Protein AF-A0A3D4JPK7-F1 (afdb_monomer_lite)

Sequence (103 aa):
MAEKLYFIKTNPVAAKINLYNKLCREEETALQFLKKDQKTSLELIKKKVLENAESLGKEEVEDIFNWFASKYSSDPEEMKTQLFVHGLDIFYEITDSLQVENF

pLDDT: mean 83.11, std 14.02, range [44.44, 96.38]

Structure (mmCIF, N/CA/C/O backbone):
data_AF-A0A3D4JPK7-F1
#
_entry.id   AF-A0A3D4JPK7-F1
#
loop_
_atom_site.group_PDB
_atom_site.id
_atom_site.type_symbol
_atom_site.label_atom_id
_atom_site.label_alt_id
_atom_site.label_comp_id
_atom_site.label_asym_id
_atom_site.label_entity_id
_atom_site.label_seq_id
_atom_site.pdbx_PDB_ins_code
_atom_site.Cartn_x
_atom_site.Cartn_y
_atom_site.Cartn_z
_atom_site.occupancy
_atom_site.B_iso_or_equiv
_atom_site.auth_seq_id
_atom_site.auth_comp_id
_atom_site.auth_asym_id
_atom_site.auth_atom_id
_atom_site.pdbx_PDB_model_num
ATOM 1 N N . MET A 1 1 ? -3.255 -17.396 -20.265 1.00 55.31 1 MET A N 1
ATOM 2 C CA . MET A 1 1 ? -3.316 -15.940 -19.988 1.00 55.31 1 MET A CA 1
ATOM 3 C C . MET A 1 1 ? -2.790 -15.792 -18.571 1.00 55.31 1 MET A C 1
ATOM 5 O O . MET A 1 1 ? -3.362 -16.421 -17.695 1.00 55.31 1 MET A O 1
ATOM 9 N N . ALA A 1 2 ? -1.642 -15.141 -18.368 1.00 59.97 2 ALA A N 1
ATOM 10 C CA . ALA A 1 2 ? -0.980 -15.137 -17.059 1.00 59.97 2 ALA A CA 1
ATOM 11 C C . ALA A 1 2 ? -1.810 -14.354 -16.027 1.00 59.97 2 ALA A C 1
ATOM 13 O O . ALA A 1 2 ? -2.268 -13.248 -16.330 1.00 59.97 2 ALA A O 1
ATOM 14 N N . GLU A 1 3 ? -2.002 -14.914 -14.833 1.00 66.56 3 GLU A N 1
ATOM 15 C CA . GLU A 1 3 ? -2.687 -14.226 -13.734 1.00 66.56 3 GLU A CA 1
ATOM 16 C C . GLU A 1 3 ? -1.699 -13.317 -12.992 1.00 66.56 3 GLU A C 1
ATOM 18 O O . GLU A 1 3 ? -0.524 -13.649 -12.840 1.00 66.56 3 GLU A O 1
ATOM 23 N N . LYS A 1 4 ? -2.146 -12.131 -12.563 1.00 71.31 4 LYS A N 1
ATOM 24 C CA . LYS A 1 4 ? -1.313 -11.206 -11.779 1.00 71.31 4 LYS A CA 1
ATOM 25 C C . LYS A 1 4 ? -1.433 -11.548 -10.301 1.00 71.31 4 LYS A C 1
ATOM 27 O O . LYS A 1 4 ? -2.535 -11.553 -9.760 1.00 71.31 4 LYS A O 1
ATOM 32 N N . LEU A 1 5 ? -0.296 -11.757 -9.656 1.00 74.25 5 LEU A N 1
ATOM 33 C CA . LEU A 1 5 ? -0.172 -11.934 -8.220 1.00 74.25 5 LEU A CA 1
ATOM 34 C C . LEU A 1 5 ? 0.534 -10.722 -7.609 1.00 74.25 5 LEU A C 1
ATOM 36 O O . LEU A 1 5 ? 1.520 -10.212 -8.144 1.00 74.25 5 LEU A O 1
ATOM 40 N N . TYR A 1 6 ? 0.027 -10.276 -6.465 1.00 76.38 6 TYR A N 1
ATOM 41 C CA . TYR A 1 6 ? 0.550 -9.125 -5.738 1.00 76.38 6 TYR A CA 1
ATOM 42 C C . TYR A 1 6 ? 1.151 -9.593 -4.426 1.00 76.38 6 TYR A C 1
ATOM 44 O O . TYR A 1 6 ? 0.496 -10.301 -3.660 1.00 76.38 6 TYR A O 1
ATOM 52 N N . PHE A 1 7 ? 2.384 -9.177 -4.161 1.00 76.12 7 PHE A N 1
ATOM 53 C CA . PHE A 1 7 ? 3.084 -9.537 -2.939 1.00 76.12 7 PHE A CA 1
ATOM 54 C C . PHE A 1 7 ? 3.727 -8.314 -2.307 1.00 76.12 7 PHE A C 1
ATOM 56 O O . PHE A 1 7 ? 4.107 -7.353 -2.977 1.00 76.12 7 PHE A O 1
ATOM 63 N N . ILE A 1 8 ? 3.886 -8.382 -0.993 1.00 77.06 8 ILE A N 1
ATOM 64 C CA . ILE A 1 8 ? 4.666 -7.410 -0.241 1.00 77.06 8 ILE A CA 1
ATOM 65 C C . ILE A 1 8 ? 6.057 -7.992 -0.094 1.00 77.06 8 ILE A C 1
ATOM 67 O O . ILE A 1 8 ? 6.237 -9.067 0.476 1.00 77.06 8 ILE A O 1
ATOM 71 N N . LYS A 1 9 ? 7.046 -7.292 -0.641 1.00 72.44 9 LYS A N 1
ATOM 72 C CA . LYS A 1 9 ? 8.440 -7.700 -0.512 1.00 72.44 9 LYS A CA 1
ATOM 73 C C . LYS A 1 9 ? 8.919 -7.429 0.912 1.00 72.44 9 LYS A C 1
ATOM 75 O O . LYS A 1 9 ? 8.691 -6.348 1.459 1.00 72.44 9 LYS A O 1
ATOM 80 N N . THR A 1 10 ? 9.639 -8.383 1.496 1.00 57.78 10 THR A N 1
ATOM 81 C CA . THR A 1 10 ? 10.175 -8.278 2.856 1.00 57.78 10 THR A CA 1
ATOM 82 C C . THR A 1 10 ? 11.295 -7.220 2.944 1.00 57.78 10 THR A C 1
ATOM 84 O O . THR A 1 10 ? 12.467 -7.477 2.701 1.00 57.78 10 THR A O 1
ATOM 87 N N . ASN A 1 11 ? 10.879 -5.993 3.266 1.00 60.94 11 ASN A N 1
ATOM 88 C CA . ASN A 1 11 ? 11.509 -4.951 4.088 1.00 60.94 11 ASN A CA 1
ATOM 89 C C . ASN A 1 11 ? 12.996 -4.549 3.877 1.00 60.94 11 ASN A C 1
ATOM 91 O O . ASN A 1 11 ? 13.856 -4.873 4.698 1.00 60.94 11 ASN A O 1
ATOM 95 N N . PRO A 1 12 ? 13.288 -3.598 2.974 1.00 71.94 12 PRO A N 1
ATOM 96 C CA . PRO A 1 12 ? 14.057 -2.424 3.359 1.00 71.94 12 PRO A CA 1
ATOM 97 C C . PRO A 1 12 ? 13.132 -1.490 4.157 1.00 71.94 12 PRO A C 1
ATOM 99 O O . PRO A 1 12 ? 12.114 -1.045 3.633 1.00 71.94 12 PRO A O 1
ATOM 102 N N . VAL A 1 13 ? 13.490 -1.158 5.403 1.00 81.81 13 VAL A N 1
ATOM 103 C CA . VAL A 1 13 ? 12.735 -0.257 6.314 1.00 81.81 13 VAL A CA 1
ATOM 104 C C . VAL A 1 13 ? 12.195 0.999 5.607 1.00 81.81 13 VAL A C 1
ATOM 106 O O . VAL A 1 13 ? 11.101 1.474 5.909 1.00 81.81 13 VAL A O 1
ATOM 109 N N . ALA A 1 14 ? 12.934 1.495 4.614 1.00 85.88 14 ALA A N 1
ATOM 110 C CA . ALA A 1 14 ? 12.543 2.601 3.751 1.00 85.88 14 ALA A CA 1
ATOM 111 C C . ALA A 1 14 ? 11.217 2.377 2.997 1.00 85.88 14 ALA A C 1
ATOM 113 O O . ALA A 1 14 ? 10.384 3.274 2.990 1.00 85.88 14 ALA A O 1
ATOM 114 N N . ALA A 1 15 ? 10.977 1.203 2.406 1.00 87.75 15 ALA A N 1
ATOM 115 C CA . ALA A 1 15 ? 9.774 0.941 1.609 1.00 87.75 15 ALA A CA 1
ATOM 116 C C . ALA A 1 15 ? 8.496 0.985 2.458 1.00 87.75 15 ALA A C 1
ATOM 118 O O . ALA A 1 15 ? 7.503 1.609 2.086 1.00 87.75 15 ALA A O 1
ATOM 119 N N . LYS A 1 16 ? 8.567 0.399 3.656 1.00 88.19 16 LYS A N 1
ATOM 120 C CA . LYS A 1 16 ? 7.510 0.455 4.669 1.00 88.19 16 LYS A CA 1
ATOM 121 C C . LYS A 1 16 ? 7.200 1.893 5.093 1.00 88.19 16 LYS A C 1
ATOM 123 O O . LYS A 1 16 ? 6.037 2.293 5.124 1.00 88.19 16 LYS A O 1
ATOM 128 N N . ILE A 1 17 ? 8.237 2.675 5.395 1.00 89.94 17 ILE A N 1
ATOM 129 C CA . ILE A 1 17 ? 8.089 4.090 5.762 1.00 89.94 17 ILE A CA 1
ATOM 130 C C . ILE A 1 17 ? 7.499 4.890 4.595 1.00 89.94 17 ILE A C 1
ATOM 132 O O . ILE A 1 17 ? 6.603 5.703 4.812 1.00 89.94 17 ILE A O 1
ATOM 136 N N . ASN A 1 18 ? 7.944 4.639 3.364 1.00 92.31 18 ASN A N 1
ATOM 137 C CA . ASN A 1 18 ? 7.428 5.302 2.169 1.00 92.31 18 ASN A CA 1
ATOM 138 C C . ASN A 1 18 ? 5.934 5.029 1.985 1.00 92.31 18 ASN A C 1
ATOM 140 O O . ASN A 1 18 ? 5.169 5.974 1.801 1.00 92.31 18 ASN A O 1
ATOM 144 N N . LEU A 1 19 ? 5.505 3.763 2.079 1.00 92.94 19 LEU A N 1
ATOM 145 C CA . LEU A 1 19 ? 4.093 3.390 1.950 1.00 92.94 19 LEU A CA 1
ATOM 146 C C . LEU A 1 19 ? 3.239 4.066 3.015 1.00 92.94 19 LEU A C 1
ATOM 148 O O . LEU A 1 19 ? 2.241 4.701 2.678 1.00 92.94 19 LEU A O 1
ATOM 152 N N . TYR A 1 20 ? 3.667 4.012 4.276 1.00 94.12 20 TYR A N 1
ATOM 153 C CA . TYR A 1 20 ? 2.969 4.696 5.360 1.00 94.12 20 TYR A CA 1
ATOM 154 C C . TYR A 1 20 ? 2.868 6.209 5.117 1.00 94.12 20 TYR A C 1
ATOM 156 O O . TYR A 1 20 ? 1.781 6.782 5.174 1.00 94.12 20 TYR A O 1
ATOM 164 N N . ASN A 1 21 ? 3.984 6.862 4.786 1.00 95.38 21 ASN A N 1
ATOM 165 C CA . ASN A 1 21 ? 4.013 8.302 4.544 1.00 95.38 21 ASN A CA 1
ATOM 166 C C . ASN A 1 21 ? 3.117 8.701 3.369 1.00 95.38 21 ASN A C 1
ATOM 168 O O . ASN A 1 21 ? 2.426 9.718 3.444 1.00 95.38 21 ASN A O 1
ATOM 172 N N . LYS A 1 22 ? 3.095 7.902 2.296 1.00 95.38 22 LYS A N 1
ATOM 173 C CA . LYS A 1 22 ? 2.224 8.150 1.146 1.00 95.38 22 LYS A CA 1
ATOM 174 C C . LYS A 1 22 ? 0.750 8.003 1.524 1.00 95.38 22 LYS A C 1
ATOM 176 O O . LYS A 1 22 ? -0.033 8.881 1.175 1.00 95.38 22 LYS A O 1
ATOM 181 N N . LEU A 1 23 ? 0.385 6.959 2.275 1.00 94.88 23 LEU A N 1
ATOM 182 C CA . LEU A 1 23 ? -0.979 6.761 2.787 1.00 94.88 23 LEU A CA 1
ATOM 183 C C . LEU A 1 23 ? -1.437 7.930 3.669 1.00 94.88 23 LEU A C 1
ATOM 185 O O . LEU A 1 23 ? -2.589 8.337 3.582 1.00 94.88 23 LEU A O 1
ATOM 189 N N . CYS A 1 24 ? -0.544 8.498 4.483 1.00 94.50 24 CYS A N 1
ATOM 190 C CA . CYS A 1 24 ? -0.841 9.680 5.295 1.00 94.50 24 CYS A CA 1
ATOM 191 C C . CYS A 1 24 ? -0.967 10.962 4.459 1.00 94.50 24 CYS A C 1
ATOM 193 O O . CYS A 1 24 ? -1.866 11.762 4.695 1.00 94.50 24 CYS A O 1
ATOM 195 N N . ARG A 1 25 ? -0.078 11.179 3.480 1.00 96.38 25 ARG A N 1
ATOM 196 C CA . ARG A 1 25 ? -0.078 12.405 2.661 1.00 96.38 25 ARG A CA 1
ATOM 197 C C . ARG A 1 25 ? -1.246 12.459 1.682 1.00 96.38 25 ARG A C 1
ATOM 199 O O . ARG A 1 25 ? -1.725 13.535 1.347 1.00 96.38 25 ARG A O 1
ATOM 206 N N . GLU A 1 26 ? -1.648 11.306 1.169 1.00 95.44 26 GLU A N 1
ATOM 207 C CA . GLU A 1 26 ? -2.597 11.182 0.062 1.00 95.44 26 GLU A CA 1
ATOM 208 C C . GLU A 1 26 ? -3.869 10.433 0.493 1.00 95.44 26 GLU A C 1
ATOM 210 O O . GLU A 1 26 ? -4.547 9.820 -0.338 1.00 95.44 26 GLU A O 1
ATOM 215 N N . GLU A 1 27 ? -4.193 10.520 1.787 1.00 93.69 27 GLU A N 1
ATOM 216 C CA . GLU A 1 27 ? -5.303 9.844 2.464 1.00 93.69 27 GLU A CA 1
ATOM 217 C C . GLU A 1 27 ? -6.629 9.983 1.715 1.00 93.69 27 GLU A C 1
ATOM 219 O O . GLU A 1 27 ? -7.255 8.975 1.403 1.00 93.69 27 GLU A O 1
ATOM 224 N N . GLU A 1 28 ? -7.028 11.201 1.342 1.00 93.00 28 GLU A N 1
ATOM 225 C CA . GLU A 1 28 ? -8.298 11.445 0.645 1.00 93.00 28 GLU A CA 1
ATOM 226 C C . GLU A 1 28 ? -8.422 10.643 -0.653 1.00 93.00 28 GLU A C 1
ATOM 228 O O . GLU A 1 28 ? -9.484 10.108 -0.963 1.00 93.00 28 GLU A O 1
ATOM 233 N N . THR A 1 29 ? -7.320 10.518 -1.398 1.00 93.81 29 THR A N 1
ATOM 234 C CA . THR A 1 29 ? -7.304 9.748 -2.647 1.00 93.81 29 THR A CA 1
ATOM 235 C C . THR A 1 29 ? -7.252 8.249 -2.395 1.00 93.81 29 THR A C 1
ATOM 237 O O . THR A 1 29 ? -7.816 7.499 -3.177 1.00 93.81 29 THR A O 1
ATOM 240 N N . ALA A 1 30 ? -6.594 7.807 -1.320 1.00 92.62 30 ALA A N 1
ATOM 241 C CA . ALA A 1 30 ? -6.523 6.395 -0.957 1.00 92.62 30 ALA A CA 1
ATOM 242 C C . ALA A 1 30 ? -7.882 5.879 -0.456 1.00 92.62 30 ALA A C 1
ATOM 244 O O . ALA A 1 30 ? -8.304 4.788 -0.835 1.00 92.62 30 ALA A O 1
ATOM 245 N N . LEU A 1 31 ? -8.607 6.689 0.327 1.00 93.44 31 LEU A N 1
ATOM 246 C CA . LEU A 1 31 ? -9.929 6.352 0.868 1.00 93.44 31 LEU A CA 1
ATOM 247 C C . LEU A 1 31 ? -10.932 5.969 -0.226 1.00 93.44 31 LEU A C 1
ATOM 249 O O . LEU A 1 31 ? -11.742 5.075 -0.010 1.00 93.44 31 LEU A O 1
ATOM 253 N N . GLN A 1 32 ? -10.847 6.593 -1.406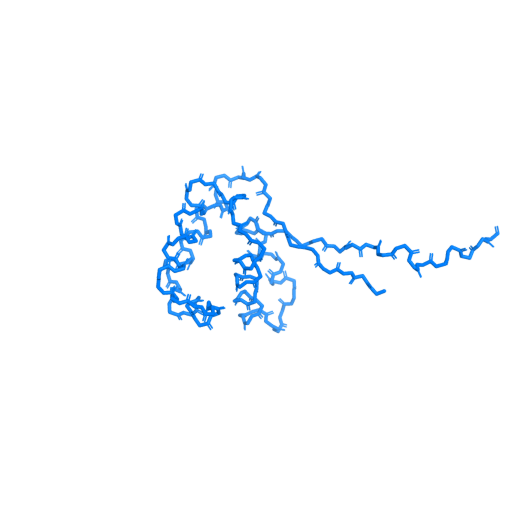 1.00 92.94 32 GLN A N 1
ATOM 254 C CA . GLN A 1 32 ? -11.741 6.330 -2.541 1.00 92.94 32 GLN A CA 1
ATOM 255 C C . GLN A 1 32 ? -11.679 4.884 -3.055 1.00 92.94 32 GLN A C 1
ATOM 257 O O . GLN A 1 32 ? -12.629 4.430 -3.688 1.00 92.94 32 GLN A O 1
ATOM 262 N N . PHE A 1 33 ? -10.588 4.166 -2.778 1.00 91.75 33 PHE A N 1
ATOM 263 C CA . PHE A 1 33 ? -10.385 2.785 -3.222 1.00 91.75 33 PHE A CA 1
ATOM 264 C C . PHE A 1 33 ? -10.795 1.756 -2.169 1.00 91.75 33 PHE A C 1
ATOM 266 O O . PHE A 1 33 ? -10.944 0.586 -2.500 1.00 91.75 33 PHE A O 1
ATOM 273 N N . LEU A 1 34 ? -11.041 2.184 -0.928 1.00 89.69 34 LEU A N 1
ATOM 274 C CA . LEU A 1 34 ? -11.465 1.303 0.154 1.00 89.69 34 LEU A CA 1
ATOM 275 C C . LEU A 1 34 ? -12.986 1.111 0.098 1.00 89.69 34 LEU A C 1
ATOM 277 O O . LEU A 1 34 ? -13.756 2.071 0.005 1.00 89.69 34 LEU A O 1
ATOM 281 N N . LYS A 1 35 ? -13.448 -0.141 0.157 1.00 77.44 35 LYS A N 1
ATOM 282 C CA . LYS A 1 35 ? -14.867 -0.474 -0.088 1.00 77.44 35 LYS A CA 1
ATOM 283 C C . LYS A 1 35 ? -15.793 -0.267 1.117 1.00 77.44 35 LYS A C 1
ATOM 285 O O . LYS A 1 35 ? -16.964 0.051 0.928 1.00 77.44 35 LYS A O 1
ATOM 290 N N . LYS A 1 36 ? -15.313 -0.478 2.349 1.00 77.81 36 LYS A N 1
ATOM 291 C CA . LYS A 1 36 ? -16.115 -0.393 3.589 1.00 77.81 36 LYS A CA 1
ATOM 292 C C . LYS A 1 36 ? -15.353 0.329 4.688 1.00 77.81 36 LYS A C 1
ATOM 294 O O . LYS A 1 36 ? -14.134 0.195 4.769 1.00 77.81 36 LYS A O 1
ATOM 299 N N . ASP A 1 37 ? -16.087 1.086 5.507 1.00 84.75 37 ASP A N 1
ATOM 300 C CA . ASP A 1 37 ? -15.572 1.806 6.679 1.00 84.75 37 ASP A CA 1
ATOM 301 C C . ASP A 1 37 ? -14.226 2.487 6.399 1.00 84.75 37 ASP A C 1
ATOM 303 O O . ASP A 1 37 ? -13.253 2.295 7.121 1.00 84.75 37 ASP A O 1
ATOM 307 N N . GLN A 1 38 ? -14.171 3.248 5.296 1.00 88.19 38 GLN A N 1
ATOM 308 C CA . GLN A 1 38 ? -12.934 3.664 4.620 1.00 88.19 38 GLN A CA 1
ATOM 309 C C . GLN A 1 38 ? -11.878 4.219 5.577 1.00 88.19 38 GLN A C 1
ATOM 311 O O . GLN A 1 38 ? -10.716 3.838 5.494 1.00 88.19 38 GLN A O 1
ATOM 316 N N . LYS A 1 39 ? -12.284 5.071 6.527 1.00 90.88 39 LYS A N 1
ATOM 317 C CA . LYS A 1 39 ? -11.376 5.640 7.532 1.00 90.88 39 LYS A CA 1
ATOM 318 C C . LYS A 1 39 ? -10.806 4.581 8.472 1.00 90.88 39 LYS A C 1
ATOM 320 O O . LYS A 1 39 ? -9.600 4.532 8.668 1.00 90.88 39 LYS A O 1
ATOM 325 N N . THR A 1 40 ? -11.650 3.713 9.022 1.00 91.62 40 THR A N 1
ATOM 326 C CA . THR A 1 40 ? -11.208 2.622 9.901 1.00 91.62 40 THR A CA 1
ATOM 327 C C . THR A 1 40 ? -10.305 1.648 9.148 1.00 91.62 40 THR A C 1
ATOM 329 O O . THR A 1 40 ? -9.264 1.251 9.667 1.00 91.62 40 THR A O 1
ATOM 332 N N . SER A 1 41 ? -10.666 1.311 7.910 1.00 92.19 41 SER A N 1
ATOM 333 C CA . SER A 1 41 ? -9.870 0.451 7.033 1.00 92.19 41 SER A CA 1
ATOM 334 C C . SER A 1 41 ? -8.508 1.072 6.722 1.00 92.19 41 SER A C 1
ATOM 336 O O . SER A 1 41 ? -7.489 0.394 6.820 1.00 92.19 41 SER A O 1
ATOM 338 N N . LEU A 1 42 ? -8.455 2.375 6.428 1.00 94.50 42 LEU A N 1
ATOM 339 C CA . LEU A 1 42 ? -7.198 3.073 6.176 1.00 94.50 42 LEU A CA 1
ATOM 340 C C . LEU A 1 42 ? -6.299 3.102 7.415 1.00 94.50 42 LEU 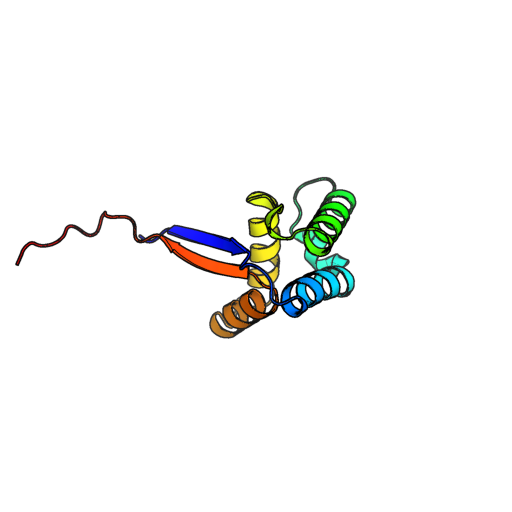A C 1
ATOM 342 O O . LEU A 1 42 ? -5.107 2.827 7.303 1.00 94.50 42 LEU A O 1
ATOM 346 N N . GLU A 1 43 ? -6.850 3.406 8.590 1.00 94.75 43 GLU A N 1
ATOM 347 C CA . GLU A 1 43 ? -6.083 3.404 9.840 1.00 94.75 43 GLU A CA 1
ATOM 348 C C . GLU A 1 43 ? -5.562 2.001 10.184 1.00 94.75 43 GLU A C 1
ATOM 350 O O . GLU A 1 43 ? -4.418 1.847 10.621 1.00 94.75 43 GLU A O 1
ATOM 355 N N . LEU A 1 44 ? -6.352 0.958 9.912 1.00 94.31 44 LEU A N 1
ATOM 356 C CA . LEU A 1 44 ? -5.911 -0.426 10.059 1.00 94.31 44 LEU A CA 1
ATOM 357 C C . LEU A 1 44 ? -4.762 -0.757 9.098 1.00 94.31 44 LEU A C 1
ATOM 359 O O . LEU A 1 44 ? -3.757 -1.321 9.532 1.00 94.31 44 LEU A O 1
ATOM 363 N N . ILE A 1 45 ? -4.874 -0.375 7.823 1.00 93.44 45 ILE A N 1
ATOM 364 C CA . ILE A 1 45 ? -3.819 -0.561 6.818 1.00 93.44 45 ILE A CA 1
ATOM 365 C C . ILE A 1 45 ? -2.547 0.181 7.238 1.00 93.44 45 ILE A C 1
ATOM 367 O O . ILE A 1 45 ? -1.474 -0.416 7.256 1.00 93.44 45 ILE A O 1
ATOM 371 N N . LYS A 1 46 ? -2.648 1.453 7.639 1.00 94.56 46 LYS A N 1
ATOM 372 C CA . LYS A 1 46 ? -1.520 2.257 8.138 1.00 94.56 46 LYS A CA 1
ATOM 373 C C . LYS A 1 46 ? -0.818 1.573 9.313 1.00 94.56 46 LYS A C 1
ATOM 37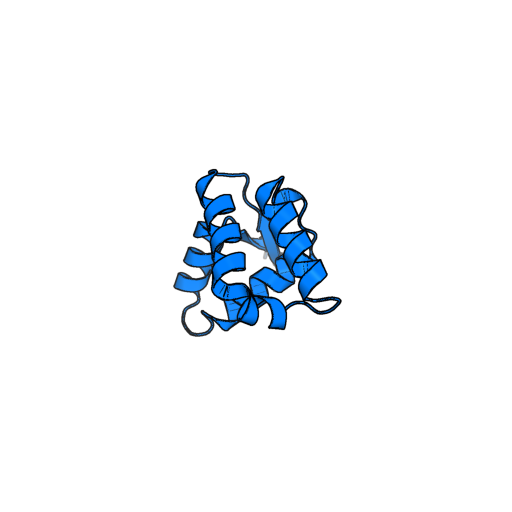5 O O . LYS A 1 46 ? 0.411 1.471 9.314 1.00 94.56 46 LYS A O 1
ATOM 380 N N . LYS A 1 47 ? -1.587 1.060 10.280 1.00 94.38 47 LYS A N 1
ATOM 381 C CA . LYS A 1 47 ? -1.057 0.302 11.420 1.00 94.38 47 LYS A CA 1
ATOM 382 C C . LYS A 1 47 ? -0.344 -0.972 10.966 1.00 94.38 47 LYS A C 1
ATOM 384 O O . LYS A 1 47 ? 0.793 -1.199 11.372 1.00 94.38 47 LYS A O 1
ATOM 389 N N . LYS A 1 48 ? -0.968 -1.769 10.093 1.00 92.25 48 LYS A N 1
ATOM 390 C CA . LYS A 1 48 ? -0.371 -2.992 9.536 1.00 92.25 48 LYS A CA 1
ATOM 391 C C . LYS A 1 48 ? 0.935 -2.687 8.818 1.00 92.25 48 LYS A C 1
ATOM 393 O O . LYS A 1 48 ? 1.942 -3.305 9.134 1.00 92.25 48 LYS A O 1
ATOM 398 N N . VAL A 1 49 ? 0.964 -1.681 7.944 1.00 90.62 49 VAL A N 1
ATOM 399 C CA . VAL A 1 49 ? 2.190 -1.237 7.265 1.00 90.62 49 VAL A CA 1
ATOM 400 C C . VAL A 1 49 ? 3.276 -0.887 8.287 1.00 90.62 49 VAL A C 1
ATOM 402 O O . VAL A 1 49 ? 4.394 -1.379 8.155 1.00 90.62 49 VAL A O 1
ATOM 405 N N . LEU A 1 50 ? 2.961 -0.112 9.336 1.00 88.81 50 LEU A N 1
ATOM 406 C CA . LEU A 1 50 ? 3.906 0.285 10.393 1.00 88.81 50 LEU A CA 1
ATOM 407 C C . LEU A 1 50 ? 4.366 -0.834 11.328 1.00 88.81 50 LEU A C 1
ATOM 409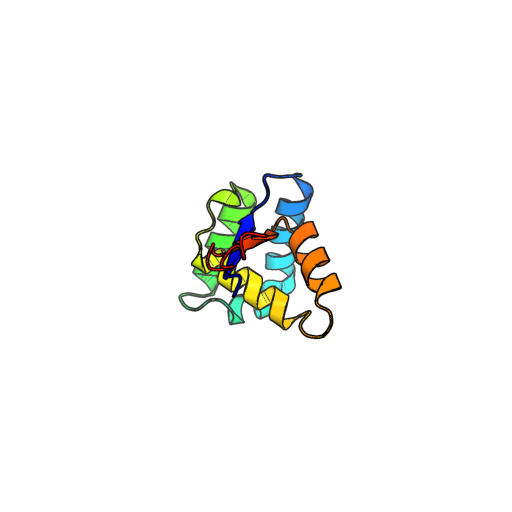 O O . LEU A 1 50 ? 5.454 -0.723 11.892 1.00 88.81 50 LEU A O 1
ATOM 413 N N . GLU A 1 51 ? 3.593 -1.891 11.517 1.00 88.50 51 GLU A N 1
ATOM 414 C CA . GLU A 1 51 ? 3.971 -3.016 12.372 1.00 88.50 51 GLU A CA 1
ATOM 415 C C . GLU A 1 51 ? 4.616 -4.100 11.511 1.00 88.50 51 GLU A C 1
ATOM 417 O O . GLU A 1 51 ? 5.835 -4.292 11.552 1.00 88.50 51 GLU A O 1
ATOM 422 N N . ASN A 1 52 ? 3.822 -4.709 10.636 1.00 85.19 52 ASN A N 1
ATOM 423 C CA . ASN A 1 52 ? 4.230 -5.741 9.701 1.00 85.19 52 ASN A CA 1
ATOM 424 C C . ASN A 1 52 ? 3.402 -5.655 8.408 1.00 85.19 52 ASN A C 1
ATOM 426 O O . ASN A 1 52 ? 2.253 -6.099 8.376 1.00 85.19 52 ASN A O 1
ATOM 430 N N . ALA A 1 53 ? 3.993 -5.134 7.331 1.00 84.81 53 ALA A N 1
ATOM 431 C CA . ALA A 1 53 ? 3.298 -4.987 6.057 1.00 84.81 53 ALA A CA 1
ATOM 432 C C . ALA A 1 53 ? 2.806 -6.335 5.492 1.00 84.81 53 ALA A C 1
ATOM 434 O O . ALA A 1 53 ? 1.740 -6.370 4.895 1.00 84.81 53 ALA A O 1
ATOM 435 N N . GLU A 1 54 ? 3.480 -7.458 5.772 1.00 83.56 54 GLU A N 1
ATOM 436 C CA . GLU A 1 54 ? 3.048 -8.800 5.336 1.00 83.56 54 GLU A CA 1
ATOM 437 C C . GLU A 1 54 ? 1.712 -9.247 5.958 1.00 83.56 54 GLU A C 1
ATOM 439 O O . GLU A 1 54 ? 1.106 -10.212 5.504 1.00 83.56 54 GLU A O 1
ATOM 444 N N . SER A 1 55 ? 1.228 -8.543 6.989 1.00 88.06 55 SER A N 1
ATOM 445 C CA . SER A 1 55 ? -0.096 -8.781 7.580 1.00 88.06 55 SER A CA 1
ATOM 446 C C . SER A 1 55 ? -1.255 -8.161 6.789 1.00 88.06 55 SER A C 1
ATOM 448 O O . SER A 1 55 ? -2.417 -8.332 7.175 1.00 88.06 55 SER A O 1
ATOM 450 N N . LEU A 1 56 ? -0.965 -7.427 5.708 1.00 89.12 56 LEU A N 1
ATOM 451 C CA . LEU A 1 56 ? -1.991 -6.954 4.786 1.00 89.12 56 LEU A CA 1
ATOM 452 C C . LEU A 1 56 ? -2.645 -8.145 4.078 1.00 89.12 56 LEU A C 1
ATOM 454 O O . LEU A 1 56 ? -1.982 -9.020 3.525 1.00 89.12 56 LEU A O 1
ATOM 458 N N . GLY A 1 57 ? -3.972 -8.171 4.106 1.00 88.38 57 GLY A N 1
ATOM 459 C CA . GLY A 1 57 ? -4.774 -9.156 3.401 1.00 88.38 57 GLY A CA 1
ATOM 460 C C . GLY A 1 57 ? -4.829 -8.871 1.903 1.00 88.38 57 GLY A C 1
ATOM 461 O O . GLY A 1 57 ? -4.552 -7.763 1.448 1.00 88.38 57 GLY A O 1
ATOM 462 N N . LYS A 1 58 ? -5.266 -9.871 1.134 1.00 86.25 58 LYS A N 1
ATOM 463 C CA . LYS A 1 58 ? -5.403 -9.776 -0.326 1.00 86.25 58 LYS A CA 1
ATOM 464 C C . LYS A 1 58 ? -6.211 -8.550 -0.769 1.00 86.25 58 LYS A C 1
ATOM 466 O O . LYS A 1 58 ? -5.744 -7.807 -1.621 1.00 86.25 58 LYS A O 1
ATOM 471 N N . GLU A 1 59 ? -7.377 -8.315 -0.166 1.00 88.81 59 GLU A N 1
ATOM 472 C CA . GLU A 1 59 ? -8.236 -7.174 -0.519 1.00 88.81 59 GLU A CA 1
ATOM 473 C C . GLU A 1 59 ? -7.556 -5.826 -0.238 1.00 88.81 59 GLU A C 1
ATOM 475 O O . GLU A 1 59 ? -7.640 -4.913 -1.050 1.00 88.81 59 GLU A O 1
ATOM 480 N N . GLU A 1 60 ? -6.817 -5.710 0.870 1.00 90.94 60 GLU A N 1
ATOM 481 C CA . GLU A 1 60 ? -6.095 -4.480 1.221 1.00 90.94 60 GLU A CA 1
ATOM 482 C C . GLU A 1 60 ? -4.964 -4.202 0.222 1.00 90.94 60 GLU A C 1
ATOM 484 O O . GLU A 1 60 ? -4.759 -3.062 -0.192 1.00 90.94 60 GLU A O 1
ATOM 489 N N . VAL A 1 61 ? -4.249 -5.249 -0.202 1.00 90.19 61 VAL A N 1
ATOM 490 C CA . VAL A 1 61 ? -3.206 -5.145 -1.231 1.00 90.19 61 VAL A CA 1
ATOM 491 C C . VAL A 1 61 ? -3.808 -4.769 -2.587 1.00 90.19 61 VAL A C 1
ATOM 493 O O . VAL A 1 61 ? -3.256 -3.914 -3.278 1.00 90.19 61 VAL A O 1
ATOM 496 N N . GLU A 1 62 ? -4.945 -5.360 -2.959 1.00 89.50 62 GLU A N 1
ATOM 497 C CA . GLU A 1 62 ? -5.669 -5.020 -4.188 1.00 89.50 62 GLU A CA 1
ATOM 498 C C . GLU A 1 62 ? -6.160 -3.567 -4.182 1.00 89.50 62 GLU A C 1
ATOM 500 O O . GLU A 1 62 ? -5.984 -2.863 -5.176 1.00 89.50 62 GLU A O 1
ATOM 505 N N . ASP A 1 63 ? -6.722 -3.085 -3.072 1.00 91.81 63 ASP A N 1
ATOM 506 C CA . ASP A 1 63 ? -7.185 -1.700 -2.948 1.00 91.81 63 ASP A CA 1
ATOM 507 C C . ASP A 1 63 ? -6.010 -0.710 -3.066 1.00 91.81 63 ASP A C 1
ATOM 509 O O . ASP A 1 63 ? -6.096 0.271 -3.813 1.00 91.81 63 ASP A O 1
ATOM 513 N N . ILE A 1 64 ? -4.872 -0.994 -2.413 1.00 91.94 64 ILE A N 1
ATOM 514 C CA . ILE A 1 64 ? -3.645 -0.190 -2.555 1.00 91.94 64 ILE A CA 1
ATOM 515 C C . ILE A 1 64 ? -3.140 -0.232 -4.002 1.00 91.94 64 ILE A C 1
ATOM 517 O O . ILE A 1 64 ? -2.781 0.804 -4.561 1.00 91.94 64 ILE A O 1
ATOM 521 N N . PHE A 1 65 ? -3.129 -1.399 -4.642 1.00 91.12 65 PHE A N 1
ATOM 522 C CA . PHE A 1 65 ? -2.702 -1.523 -6.032 1.00 91.12 65 PHE A CA 1
ATOM 523 C C . PHE A 1 65 ? -3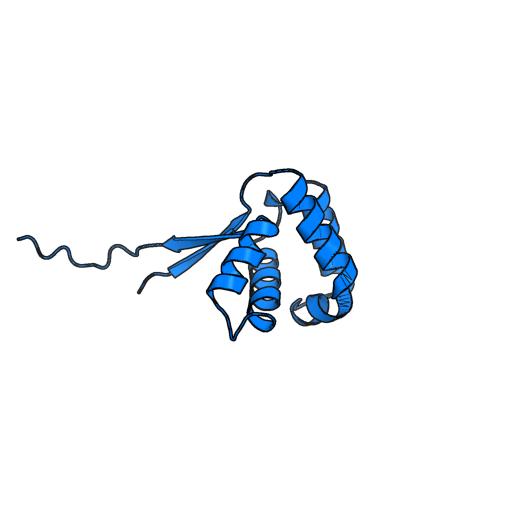.590 -0.709 -6.977 1.00 91.12 65 PHE A C 1
ATOM 525 O O . PHE A 1 65 ? -3.075 0.041 -7.804 1.00 91.12 65 PHE A O 1
ATOM 532 N N . ASN A 1 66 ? -4.913 -0.820 -6.842 1.00 91.50 66 ASN A N 1
ATOM 533 C CA . ASN A 1 66 ? -5.873 -0.077 -7.657 1.00 91.50 66 ASN A CA 1
ATOM 534 C C . ASN A 1 66 ? -5.705 1.434 -7.478 1.00 91.50 66 ASN A C 1
ATOM 536 O O . ASN A 1 66 ? -5.757 2.189 -8.452 1.00 91.50 66 ASN A O 1
ATOM 540 N N . TRP A 1 67 ? -5.417 1.869 -6.252 1.00 94.56 67 TRP A N 1
ATOM 541 C CA . TRP A 1 67 ? -5.085 3.256 -5.969 1.00 94.56 67 TRP A CA 1
ATOM 542 C C . TRP A 1 67 ? -3.828 3.715 -6.720 1.00 94.56 67 TRP A C 1
ATOM 544 O O . TRP A 1 67 ? -3.867 4.750 -7.389 1.00 94.56 67 TRP A O 1
ATOM 554 N N . PHE A 1 68 ? -2.739 2.941 -6.703 1.00 92.88 68 PHE A N 1
ATOM 555 C CA . PHE A 1 68 ? -1.548 3.250 -7.507 1.00 92.88 68 PHE A CA 1
ATOM 556 C C . PHE A 1 68 ? -1.857 3.228 -9.011 1.00 92.88 68 PHE A C 1
ATOM 558 O O . PHE A 1 68 ? -1.482 4.156 -9.727 1.00 92.88 68 PHE A O 1
ATOM 565 N N . ALA A 1 69 ? -2.596 2.226 -9.490 1.00 91.00 69 ALA A N 1
ATOM 566 C CA . ALA A 1 69 ? -2.973 2.089 -10.896 1.00 91.00 69 ALA A CA 1
ATOM 567 C C . ALA A 1 69 ? -3.737 3.313 -11.413 1.00 91.00 69 ALA A C 1
ATOM 569 O O . ALA A 1 69 ? -3.510 3.758 -12.536 1.00 91.00 69 ALA A O 1
ATOM 570 N N . SER A 1 70 ? -4.598 3.901 -10.578 1.00 93.25 70 SER A N 1
ATOM 571 C CA . SER A 1 70 ? -5.337 5.112 -10.940 1.00 93.25 70 SER A CA 1
ATOM 572 C C . SER A 1 70 ? -4.434 6.325 -11.189 1.00 93.25 70 SER A C 1
ATOM 574 O O . SER A 1 70 ? -4.757 7.161 -12.031 1.00 93.25 70 SER A O 1
ATOM 576 N N . LYS A 1 71 ? -3.282 6.407 -10.505 1.00 91.06 71 LYS A N 1
ATOM 577 C CA . LYS A 1 71 ? -2.337 7.534 -10.604 1.00 91.06 71 LYS A CA 1
ATOM 578 C C . LYS A 1 71 ? -1.357 7.403 -11.758 1.00 91.06 71 LYS A C 1
ATOM 580 O O . LYS A 1 71 ? -0.920 8.416 -12.292 1.00 91.06 71 LYS A O 1
ATOM 585 N N . TYR A 1 72 ? -1.024 6.173 -12.129 1.00 90.75 72 TYR A N 1
ATOM 586 C CA . TYR A 1 72 ? 0.014 5.869 -13.114 1.00 90.75 72 TYR A CA 1
ATOM 587 C C . TYR A 1 72 ? -0.548 5.132 -14.339 1.00 90.75 72 TYR A C 1
ATOM 589 O O . TYR A 1 72 ? 0.175 4.440 -15.045 1.00 90.75 72 TYR A O 1
ATOM 597 N N . SER A 1 73 ? -1.847 5.284 -14.614 1.00 85.12 73 SER A N 1
ATOM 598 C CA . SER A 1 73 ? -2.538 4.597 -15.716 1.00 85.12 73 SER A CA 1
ATOM 599 C C . SER A 1 73 ? -1.934 4.873 -17.100 1.00 85.12 73 SER A C 1
ATOM 601 O O . SER A 1 73 ? -2.015 4.020 -17.982 1.00 85.12 73 SER A O 1
ATOM 603 N N . SER A 1 74 ? -1.301 6.033 -17.289 1.00 89.69 74 SER A N 1
ATOM 604 C CA . SER A 1 74 ? -0.613 6.416 -18.527 1.00 89.69 74 SER A CA 1
ATOM 605 C C . SER A 1 74 ? 0.838 5.932 -18.621 1.00 89.69 74 SER A C 1
ATOM 607 O O . SER A 1 74 ? 1.414 6.009 -19.702 1.00 89.69 74 SER A O 1
ATOM 609 N N . ASP A 1 75 ? 1.434 5.466 -17.519 1.00 91.88 75 ASP A N 1
ATOM 610 C CA . ASP A 1 75 ? 2.838 5.044 -17.458 1.00 91.88 75 ASP A CA 1
ATOM 611 C C . ASP A 1 75 ? 3.005 3.771 -16.603 1.00 91.88 75 ASP A C 1
ATOM 613 O O . ASP A 1 75 ? 3.216 3.831 -15.385 1.00 91.88 75 ASP A O 1
ATOM 617 N N . PRO A 1 76 ? 2.908 2.587 -17.236 1.00 87.69 76 PRO A N 1
ATOM 618 C CA . PRO A 1 76 ? 3.040 1.308 -16.546 1.00 87.69 76 PRO A CA 1
ATOM 619 C C . PRO A 1 76 ? 4.423 1.053 -15.928 1.00 87.69 76 PRO A C 1
ATOM 621 O O . PRO A 1 76 ? 4.518 0.277 -14.976 1.00 87.69 76 PRO A O 1
ATOM 624 N N . GLU A 1 77 ? 5.494 1.654 -16.454 1.00 89.25 77 GLU A N 1
ATOM 625 C CA . GLU A 1 77 ? 6.850 1.470 -15.918 1.00 89.25 77 GLU A CA 1
ATOM 626 C C . GLU A 1 77 ? 7.061 2.330 -14.670 1.00 89.25 77 GLU A C 1
ATOM 628 O O . GLU A 1 77 ? 7.578 1.843 -13.657 1.00 89.25 77 GLU A O 1
ATOM 633 N N . GLU A 1 78 ? 6.562 3.568 -14.684 1.00 91.62 78 GLU A N 1
ATOM 634 C CA . GLU A 1 78 ? 6.512 4.402 -13.482 1.00 91.62 78 GLU A CA 1
ATOM 635 C C . GLU A 1 78 ? 5.630 3.753 -12.410 1.00 91.62 78 GLU A C 1
ATOM 637 O O . GLU A 1 78 ? 6.010 3.694 -11.243 1.00 91.62 78 GLU A O 1
ATOM 642 N N . MET A 1 79 ? 4.493 3.162 -12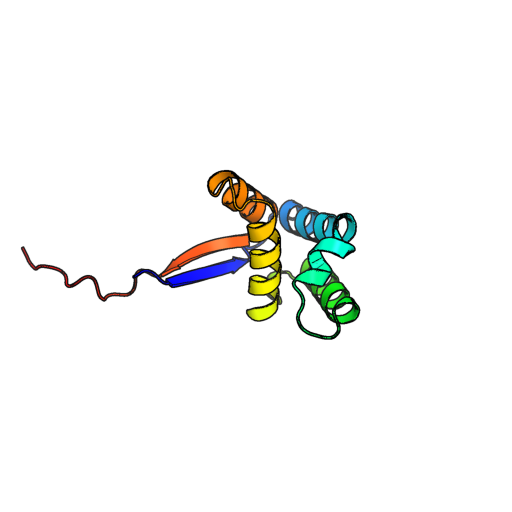.795 1.00 91.00 79 MET A N 1
ATOM 643 C CA . MET A 1 79 ? 3.638 2.421 -11.866 1.00 91.00 79 MET A CA 1
ATOM 644 C C . MET A 1 79 ? 4.397 1.300 -11.142 1.00 91.00 79 MET A C 1
ATOM 646 O O . MET A 1 79 ? 4.315 1.194 -9.916 1.00 91.00 79 MET A O 1
ATOM 650 N N . LYS A 1 80 ? 5.143 0.466 -11.882 1.00 87.94 80 LYS A N 1
ATOM 651 C CA . LYS A 1 80 ? 5.968 -0.609 -11.302 1.00 87.94 80 LYS A CA 1
ATOM 652 C C . LYS A 1 80 ? 7.037 -0.048 -10.374 1.00 87.94 80 LYS A C 1
ATOM 654 O O . LYS A 1 80 ? 7.216 -0.566 -9.275 1.00 87.94 80 LYS A O 1
ATOM 659 N N . THR A 1 81 ? 7.710 1.021 -10.795 1.00 90.88 81 THR A N 1
ATOM 660 C CA . THR A 1 81 ? 8.737 1.700 -9.996 1.00 90.88 81 THR A CA 1
ATOM 661 C C . THR A 1 81 ? 8.155 2.199 -8.679 1.00 90.88 81 THR A C 1
ATOM 663 O O . THR A 1 81 ? 8.716 1.954 -7.612 1.00 90.88 81 THR A O 1
ATOM 666 N N . GLN A 1 82 ? 6.987 2.836 -8.730 1.00 92.31 82 GLN A N 1
ATOM 667 C CA . GLN A 1 82 ? 6.307 3.358 -7.554 1.00 92.31 82 GLN A CA 1
ATOM 668 C C . GLN A 1 82 ? 5.855 2.238 -6.626 1.00 92.31 82 GLN A C 1
ATOM 670 O O . GLN A 1 82 ? 6.105 2.322 -5.428 1.00 92.31 82 GLN A O 1
ATOM 675 N N . LEU A 1 83 ? 5.269 1.161 -7.143 1.00 90.31 83 LEU A N 1
ATOM 676 C CA . LEU A 1 83 ? 4.922 0.003 -6.318 1.00 90.31 83 LEU A CA 1
ATOM 677 C C . LEU A 1 83 ? 6.163 -0.585 -5.636 1.00 90.31 83 LEU A C 1
ATOM 679 O O . LEU A 1 83 ? 6.165 -0.746 -4.415 1.00 90.31 83 LEU A O 1
ATOM 683 N N . PHE A 1 84 ? 7.254 -0.766 -6.382 1.00 88.81 84 PHE A N 1
ATOM 684 C CA . PHE A 1 84 ? 8.509 -1.297 -5.855 1.00 88.81 84 PHE A CA 1
ATOM 685 C C . PHE A 1 84 ? 9.113 -0.414 -4.749 1.00 88.81 84 PHE A C 1
ATOM 687 O O . PHE A 1 84 ? 9.483 -0.918 -3.687 1.00 88.81 84 PHE A O 1
ATOM 694 N N . VAL A 1 85 ? 9.157 0.911 -4.945 1.00 90.50 85 VAL A N 1
ATOM 695 C CA . VAL A 1 85 ? 9.641 1.891 -3.945 1.00 90.50 85 VAL A CA 1
ATOM 696 C C . VAL A 1 85 ? 8.830 1.845 -2.645 1.00 90.50 85 VAL A C 1
ATOM 698 O O . VAL A 1 85 ? 9.359 2.160 -1.575 1.00 90.50 85 VAL A O 1
ATOM 701 N N . HIS A 1 86 ? 7.563 1.438 -2.730 1.00 91.75 86 HIS A N 1
ATOM 702 C CA . HIS A 1 86 ? 6.649 1.300 -1.597 1.00 91.75 86 HIS A CA 1
ATOM 703 C C . HIS A 1 86 ? 6.507 -0.161 -1.126 1.00 91.75 86 HIS A C 1
ATOM 705 O O . HIS A 1 86 ? 5.657 -0.459 -0.290 1.00 91.75 86 HIS A O 1
ATOM 711 N N . GLY A 1 87 ? 7.366 -1.066 -1.608 1.00 88.06 87 GLY A N 1
ATOM 712 C CA . GLY A 1 87 ? 7.477 -2.442 -1.117 1.00 88.06 87 GLY A CA 1
ATOM 713 C C . GLY A 1 87 ? 6.461 -3.422 -1.699 1.00 88.06 87 GLY A C 1
ATOM 714 O O . GLY A 1 87 ? 6.348 -4.538 -1.195 1.00 88.06 87 GLY A O 1
ATOM 715 N N . LEU A 1 88 ? 5.740 -3.030 -2.749 1.00 88.56 88 LEU A N 1
ATOM 716 C CA . LEU A 1 88 ? 4.806 -3.880 -3.478 1.00 88.56 88 LEU A CA 1
ATOM 717 C C . LEU A 1 88 ? 5.473 -4.409 -4.743 1.00 88.56 88 LEU A C 1
ATOM 719 O O . LEU A 1 88 ? 5.960 -3.641 -5.571 1.00 88.56 88 LEU A O 1
ATOM 723 N N . ASP A 1 89 ? 5.476 -5.727 -4.891 1.00 83.81 89 ASP A N 1
ATOM 724 C CA . ASP A 1 89 ? 6.015 -6.408 -6.060 1.00 83.81 89 ASP A CA 1
ATOM 725 C C . ASP A 1 89 ? 4.892 -7.129 -6.811 1.00 83.81 89 ASP A C 1
ATOM 727 O O . ASP A 1 89 ? 3.948 -7.655 -6.210 1.00 83.81 89 ASP A O 1
ATOM 731 N N . ILE A 1 90 ? 4.981 -7.122 -8.140 1.00 76.31 90 ILE A N 1
ATOM 732 C CA . ILE A 1 90 ? 3.979 -7.728 -9.020 1.00 76.31 90 ILE A CA 1
ATOM 733 C C . ILE A 1 90 ? 4.625 -8.926 -9.697 1.00 76.31 90 ILE A C 1
ATOM 735 O O . ILE A 1 90 ? 5.568 -8.779 -10.474 1.00 76.31 90 ILE A O 1
ATOM 739 N N . PHE A 1 91 ? 4.058 -10.101 -9.466 1.00 70.81 91 PHE A N 1
ATOM 740 C CA . PHE A 1 91 ? 4.445 -11.324 -10.149 1.00 70.81 91 PHE A CA 1
ATOM 741 C C . PHE A 1 91 ? 3.341 -11.741 -11.117 1.00 70.81 91 PHE A C 1
ATOM 743 O O . PHE A 1 91 ? 2.164 -11.466 -10.902 1.00 70.81 91 PHE A O 1
ATOM 750 N N . TYR A 1 92 ? 3.724 -12.397 -12.205 1.00 65.81 92 TYR A N 1
ATOM 751 C CA . TYR A 1 92 ? 2.778 -13.026 -13.116 1.00 65.81 92 TYR A CA 1
ATOM 752 C C . TYR A 1 92 ? 2.889 -14.529 -12.918 1.00 65.81 92 TYR A C 1
ATOM 754 O O . TYR A 1 92 ? 3.959 -15.102 -13.128 1.00 65.81 92 TYR A O 1
ATOM 762 N N . GLU A 1 93 ? 1.799 -15.158 -12.497 1.00 63.12 93 GLU A N 1
ATOM 763 C CA . GLU A 1 93 ? 1.701 -16.606 -12.498 1.00 63.12 93 GLU A CA 1
ATOM 764 C C . GLU A 1 93 ? 1.589 -17.070 -13.949 1.00 63.12 93 GLU A C 1
ATOM 766 O O . GLU A 1 93 ? 0.634 -16.744 -14.667 1.00 63.12 93 GLU A O 1
ATOM 771 N N . ILE A 1 94 ? 2.604 -17.801 -14.407 1.00 63.69 94 ILE A N 1
ATOM 772 C CA . ILE A 1 94 ? 2.538 -18.502 -15.684 1.00 63.69 94 ILE A CA 1
ATOM 773 C C . ILE A 1 94 ? 1.623 -19.700 -15.445 1.00 63.69 94 ILE A C 1
ATOM 775 O O . ILE A 1 94 ? 2.047 -20.717 -14.909 1.00 63.69 94 ILE A O 1
ATOM 779 N N . THR A 1 95 ? 0.349 -19.564 -15.805 1.00 53.22 95 THR A N 1
ATOM 780 C CA . THR A 1 95 ? -0.567 -20.701 -15.838 1.00 53.22 95 THR A CA 1
ATOM 781 C C . THR A 1 95 ? -0.054 -21.701 -16.876 1.00 53.22 95 THR A C 1
ATOM 783 O O . THR A 1 95 ? 0.146 -21.341 -18.037 1.00 53.22 95 THR A O 1
ATOM 786 N N . ASP A 1 96 ? 0.154 -22.952 -16.454 1.00 53.06 96 ASP A N 1
ATOM 787 C CA . ASP A 1 96 ? 0.727 -24.096 -17.199 1.00 53.06 96 ASP A CA 1
ATOM 788 C C . ASP A 1 96 ? -0.048 -24.493 -18.482 1.00 53.06 96 ASP A C 1
ATOM 790 O O . ASP A 1 96 ? 0.169 -25.540 -19.083 1.00 53.06 96 ASP A O 1
ATOM 794 N N . SER A 1 97 ? -0.984 -23.660 -18.945 1.00 53.03 97 SER A N 1
ATOM 795 C CA . SER A 1 97 ? -1.730 -23.859 -20.187 1.00 53.03 97 SER A CA 1
ATOM 796 C C . SER A 1 97 ? -0.967 -23.394 -21.432 1.00 53.03 97 SER A C 1
ATOM 798 O O . SER A 1 97 ? -1.582 -23.199 -22.483 1.00 53.03 97 SER A O 1
ATOM 800 N N . LEU A 1 98 ? 0.343 -23.158 -21.342 1.00 48.25 98 LEU A N 1
ATOM 801 C CA . LEU A 1 98 ? 1.188 -23.244 -22.524 1.00 48.25 98 LEU A CA 1
ATOM 802 C C . LEU A 1 98 ? 1.375 -24.734 -22.761 1.00 48.25 98 LEU A C 1
ATOM 804 O O . LEU A 1 98 ? 2.226 -25.358 -22.138 1.00 48.25 98 LEU A O 1
ATOM 808 N N . GLN A 1 99 ? 0.529 -25.307 -23.623 1.00 47.25 99 GLN A N 1
ATOM 809 C CA . GLN A 1 99 ? 0.842 -26.582 -24.253 1.00 47.25 99 GLN A CA 1
ATOM 810 C C . GLN A 1 99 ? 2.295 -26.492 -24.708 1.00 47.25 99 GLN A C 1
ATOM 812 O O . GLN A 1 99 ? 2.622 -25.723 -25.611 1.00 47.25 99 GLN A O 1
ATOM 817 N N . VAL A 1 100 ? 3.168 -27.215 -24.011 1.00 49.88 100 VAL A N 1
ATOM 818 C CA . VAL A 1 100 ? 4.510 -27.501 -24.481 1.00 49.88 100 VAL A CA 1
ATOM 819 C C . VAL A 1 100 ? 4.281 -28.229 -25.799 1.00 49.88 100 VAL A C 1
ATOM 821 O O . VAL A 1 100 ? 3.916 -29.405 -25.806 1.00 49.88 100 VAL A O 1
ATOM 824 N N . GLU A 1 101 ? 4.382 -27.513 -26.919 1.00 47.03 101 GLU A N 1
ATOM 825 C CA . GLU A 1 101 ? 4.621 -28.160 -28.199 1.00 47.03 101 GLU A CA 1
ATOM 826 C C . GLU A 1 101 ? 5.949 -28.890 -28.017 1.00 47.03 101 GLU A C 1
ATOM 828 O O . GLU A 1 101 ? 7.020 -28.284 -27.987 1.00 47.03 101 GLU A O 1
ATOM 833 N N . ASN A 1 102 ? 5.850 -30.193 -27.749 1.00 45.50 102 ASN A N 1
ATOM 834 C CA . ASN A 1 102 ? 6.988 -31.091 -27.770 1.00 45.50 102 ASN A CA 1
ATOM 835 C C . ASN A 1 102 ? 7.593 -30.990 -29.175 1.00 45.50 102 ASN A C 1
ATOM 837 O O . ASN A 1 102 ? 6.960 -31.419 -30.141 1.00 45.50 102 ASN A O 1
ATOM 841 N N . PHE A 1 103 ? 8.772 -30.375 -29.266 1.00 44.44 103 PHE A N 1
ATOM 842 C CA . PHE A 1 103 ? 9.633 -30.410 -30.446 1.00 44.44 103 PHE A CA 1
ATOM 843 C C . PHE A 1 103 ? 10.334 -31.765 -30.564 1.00 44.44 103 PHE A C 1
ATOM 845 O O . PHE A 1 103 ? 10.718 -32.326 -29.510 1.00 44.44 103 PHE A O 1
#

Radius of gyration: 15.45 Å; chains: 1; bounding box: 30×44×43 Å

Foldseek 3Di:
DWDKDKAFAPDPVQLLVLLLVCCVVVVVLLLVLDDPPSVVLSVVCSVCSVPPNRPDDPSNRVSVLVSLCVVQVVPVVVSQVNCVSNRMHMDIHPDPPPPPPPD

Secondary structure (DSSP, 8-state):
-PEEEEEE----HHHHHHHHHHHHHTHHHHHTT--SSHHHHHHHHHHHHHHHGGG--HHHHHHHHHHHHHHSTT-HHHHHHHHHHTTEEEEEE--S-S-----